Protein AF-A0A0R1JYI4-F1 (afdb_monomer)

Secondary structure (DSSP, 8-state):
--HHHHHHHTTT--S--S----HHHHHHHHHHHHHHHHHHTTSTTHHHHHHHHHHHHHHHHHHHHHHHTTS-GGGGGGGGSTTTTHHHHHHTT-----

Foldseek 3Di:
DDLVVVLVVQQPPLPLPAADQDLVSLVVLVVVLVVLLVVLVVPPPVSVVSNLVSLSSSLSVLLNNCSNVVHDSVLSVLCSPVVSVVVSVVVSVDHPDD

pLDDT: mean 80.59, std 7.39, range [50.0, 88.25]

Solvent-accessible surface area (backbone atoms only — not comparable to full-atom values): 5443 Å² total; per-residue (Å²): 133,56,56,67,63,55,46,64,76,45,38,86,44,83,77,27,85,60,57,43,84,60,61,64,44,46,53,52,48,50,52,52,38,51,54,50,35,62,60,26,65,77,38,80,85,56,12,66,58,52,36,54,58,43,51,52,43,47,29,16,50,40,11,12,37,27,33,53,63,72,44,71,39,73,56,27,64,36,55,80,38,82,88,53,23,58,57,53,55,55,56,68,68,61,72,81,81,126

Structure (mmCIF, N/CA/C/O backbone):
data_AF-A0A0R1JYI4-F1
#
_entry.id   AF-A0A0R1JYI4-F1
#
loop_
_atom_site.group_PDB
_atom_site.id
_atom_site.type_symbol
_atom_site.label_atom_id
_atom_site.label_alt_id
_atom_site.label_comp_id
_atom_site.label_asym_id
_atom_site.label_entity_id
_atom_site.label_seq_id
_atom_site.pdbx_PDB_ins_code
_atom_site.Cartn_x
_atom_site.Cartn_y
_atom_site.Cartn_z
_atom_site.occupancy
_atom_site.B_iso_or_equiv
_atom_site.auth_seq_id
_atom_site.auth_comp_id
_atom_site.auth_asym_id
_atom_site.auth_atom_id
_atom_site.pdbx_PDB_model_num
ATOM 1 N N . MET A 1 1 ? -11.496 15.931 8.538 1.00 52.62 1 MET A N 1
ATOM 2 C CA . MET A 1 1 ? -10.176 15.844 7.873 1.00 52.62 1 MET A CA 1
ATOM 3 C C . MET A 1 1 ? -10.311 15.002 6.618 1.00 52.62 1 MET A C 1
ATOM 5 O O . MET A 1 1 ? -10.990 13.981 6.677 1.00 52.62 1 MET A O 1
ATOM 9 N N . GLY A 1 2 ? -9.731 15.437 5.497 1.00 69.31 2 GLY A N 1
ATOM 10 C CA . GLY A 1 2 ? -9.752 14.663 4.251 1.00 69.31 2 GLY A CA 1
ATOM 11 C C . GLY A 1 2 ? -8.966 13.356 4.389 1.00 69.31 2 GLY A C 1
ATOM 12 O O . GLY A 1 2 ? -7.974 13.306 5.116 1.00 69.31 2 GLY A O 1
ATOM 13 N N . SER A 1 3 ? -9.401 12.302 3.697 1.00 65.06 3 SER A N 1
ATOM 14 C CA . SER A 1 3 ? -8.782 10.965 3.730 1.00 65.06 3 SER A CA 1
ATOM 15 C C . SER A 1 3 ? -7.284 10.999 3.408 1.00 65.06 3 SER A C 1
ATOM 17 O O . SER A 1 3 ? -6.499 10.361 4.098 1.00 65.06 3 SER A O 1
ATOM 19 N N . ILE A 1 4 ? -6.878 11.800 2.422 1.00 68.12 4 ILE A N 1
ATOM 20 C CA . ILE A 1 4 ? -5.475 11.940 1.999 1.00 68.12 4 ILE A CA 1
ATOM 21 C C . ILE A 1 4 ? -4.628 12.642 3.070 1.00 68.12 4 ILE A C 1
ATOM 23 O O . ILE A 1 4 ? -3.536 12.184 3.391 1.00 68.12 4 ILE A O 1
ATOM 27 N N . GLN A 1 5 ? -5.140 13.722 3.669 1.00 73.25 5 GLN A N 1
ATOM 28 C CA . GLN A 1 5 ? -4.431 14.441 4.734 1.00 73.25 5 GLN A CA 1
ATOM 29 C C . GLN A 1 5 ? -4.185 13.537 5.949 1.00 73.25 5 GLN A C 1
ATOM 31 O O . GLN A 1 5 ? -3.109 13.572 6.537 1.00 73.25 5 GLN A O 1
ATOM 36 N N . TYR A 1 6 ? -5.159 12.689 6.279 1.00 73.94 6 TYR A N 1
ATOM 37 C CA . TYR A 1 6 ? -5.035 11.708 7.352 1.00 73.94 6 TYR A CA 1
ATOM 38 C C . TYR A 1 6 ? -4.003 10.611 7.033 1.00 73.94 6 TYR A C 1
ATOM 40 O O . TYR A 1 6 ? -3.213 10.235 7.893 1.00 73.94 6 TYR A O 1
ATOM 48 N N . ILE A 1 7 ? -3.954 10.126 5.785 1.00 76.06 7 ILE A N 1
ATOM 49 C CA . ILE A 1 7 ? -2.932 9.156 5.353 1.00 76.06 7 ILE A CA 1
ATOM 50 C C . ILE A 1 7 ? -1.527 9.734 5.531 1.00 76.06 7 ILE A C 1
ATOM 52 O O . ILE A 1 7 ? -0.665 9.039 6.061 1.00 76.06 7 ILE A O 1
ATOM 56 N N . MET A 1 8 ? -1.314 10.995 5.143 1.00 74.00 8 MET A N 1
ATOM 57 C CA . MET A 1 8 ? -0.013 11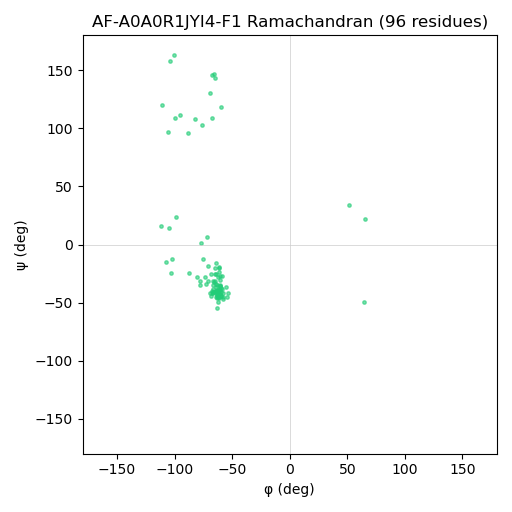.668 5.248 1.00 74.00 8 MET A CA 1
ATOM 58 C C . MET A 1 8 ? 0.458 11.827 6.699 1.00 74.00 8 MET A C 1
ATOM 60 O O . MET A 1 8 ? 1.648 11.699 6.967 1.00 74.00 8 MET A O 1
ATOM 64 N N . GLN A 1 9 ? -0.463 12.058 7.642 1.00 78.81 9 GLN A N 1
ATOM 65 C CA . GLN A 1 9 ? -0.138 12.182 9.070 1.00 78.81 9 GLN A CA 1
ATOM 66 C C . GLN A 1 9 ? 0.380 10.875 9.679 1.00 78.81 9 GLN A C 1
ATOM 68 O O . GLN A 1 9 ? 1.242 10.915 10.549 1.00 78.81 9 GLN A O 1
ATOM 73 N N . HIS A 1 10 ? -0.100 9.733 9.189 1.00 76.88 10 HIS A N 1
ATOM 74 C CA . HIS A 1 10 ? 0.237 8.412 9.725 1.00 76.88 10 HIS A CA 1
ATOM 75 C C . HIS A 1 10 ? 1.088 7.579 8.752 1.00 76.88 10 HIS A C 1
ATOM 77 O O . HIS A 1 10 ? 1.181 6.358 8.871 1.00 76.88 10 HIS A O 1
ATOM 83 N N . VAL A 1 11 ? 1.691 8.200 7.733 1.00 71.50 11 VAL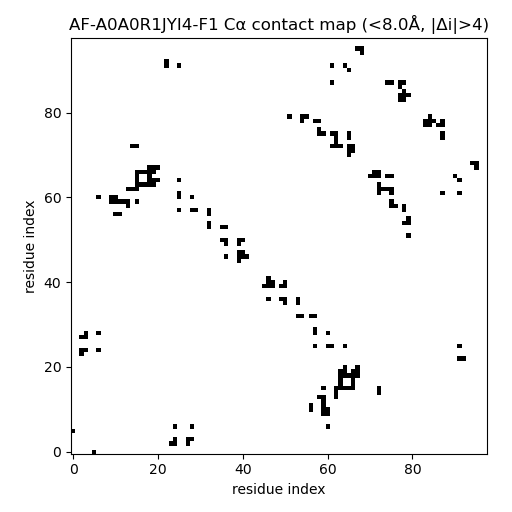 A N 1
ATOM 84 C CA . VAL A 1 11 ? 2.264 7.458 6.598 1.00 71.50 11 VAL A CA 1
ATOM 85 C C . VAL A 1 11 ? 3.494 6.621 6.972 1.00 71.50 11 VAL A C 1
ATOM 87 O O . VAL A 1 11 ? 3.734 5.592 6.344 1.00 71.50 11 VAL A O 1
ATOM 90 N N . PHE A 1 12 ? 4.218 7.014 8.025 1.00 77.94 12 PHE A N 1
ATOM 91 C CA . PHE A 1 12 ? 5.398 6.313 8.549 1.00 77.94 12 PHE A CA 1
ATOM 92 C C . PHE A 1 12 ? 5.129 5.543 9.852 1.00 77.94 12 PHE A C 1
ATOM 94 O O . PHE A 1 12 ? 6.060 5.124 10.538 1.00 77.94 12 PHE A O 1
ATOM 101 N N . GLU A 1 13 ? 3.862 5.336 10.212 1.00 78.50 13 GLU A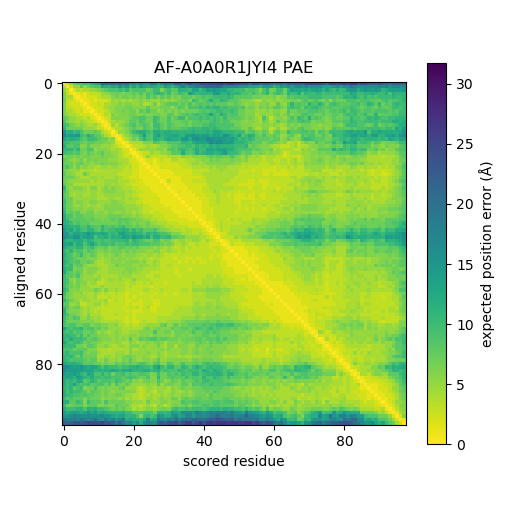 N 1
ATOM 102 C CA . GLU A 1 13 ? 3.504 4.556 11.396 1.00 78.50 13 GLU A CA 1
ATOM 103 C C . GLU A 1 13 ? 3.384 3.068 11.055 1.00 78.50 13 GLU A C 1
ATOM 105 O O . GLU A 1 13 ? 2.337 2.584 10.619 1.00 78.50 13 GLU A O 1
ATOM 110 N N . PHE A 1 14 ? 4.470 2.331 11.290 1.00 75.00 14 PHE A N 1
ATOM 111 C CA . PHE A 1 14 ? 4.576 0.897 10.994 1.00 75.00 14 PHE A CA 1
ATOM 112 C C . PHE A 1 14 ? 4.352 -0.021 12.208 1.00 75.00 14 PHE A C 1
ATOM 114 O O . PHE A 1 14 ? 4.823 -1.154 12.220 1.00 75.00 14 PHE A O 1
ATOM 121 N N . ASN A 1 15 ? 3.644 0.453 13.238 1.00 71.19 15 ASN A N 1
ATOM 122 C CA . ASN A 1 15 ? 3.368 -0.332 14.452 1.00 71.19 15 ASN A CA 1
ATOM 123 C C . ASN A 1 15 ? 1.914 -0.807 14.567 1.00 71.19 15 ASN A C 1
ATOM 125 O O . ASN A 1 15 ? 1.617 -1.693 15.362 1.00 71.19 15 ASN A O 1
ATOM 129 N N . GLY A 1 16 ? 0.997 -0.242 13.774 1.00 65.06 16 GLY A N 1
ATOM 130 C CA . GLY A 1 16 ? -0.435 -0.525 13.911 1.00 65.06 16 GLY A CA 1
ATOM 131 C C . GLY A 1 16 ? -1.041 -0.047 15.237 1.00 65.06 16 GLY A C 1
ATOM 132 O O . GLY A 1 16 ? -2.091 -0.544 15.625 1.00 65.06 16 GLY A O 1
ATOM 133 N N . ASP A 1 17 ? -0.412 0.922 15.909 1.00 73.31 17 ASP A N 1
ATOM 134 C CA . ASP A 1 17 ? -0.922 1.527 17.153 1.00 73.31 17 ASP A CA 1
ATOM 135 C C . ASP A 1 17 ? -2.234 2.297 16.939 1.00 73.31 17 ASP A C 1
ATOM 137 O O . ASP A 1 17 ? -3.048 2.439 17.850 1.00 73.31 17 ASP A O 1
ATOM 141 N N . VAL A 1 18 ? -2.461 2.778 15.713 1.00 78.62 18 VAL A N 1
ATOM 142 C CA . VAL A 1 18 ? -3.648 3.552 15.345 1.00 78.62 18 VAL A CA 1
ATOM 143 C C . VAL A 1 18 ? -4.585 2.676 14.505 1.00 78.62 18 VAL A C 1
ATOM 145 O O . VAL A 1 18 ? -4.373 2.541 13.298 1.00 78.62 18 VAL A O 1
ATOM 148 N N . PRO A 1 19 ? -5.620 2.049 15.096 1.00 80.94 19 PRO A N 1
ATOM 149 C CA . PRO A 1 19 ? -6.590 1.274 14.334 1.00 80.94 19 PRO A CA 1
ATOM 150 C C . PRO A 1 19 ? -7.467 2.190 13.467 1.00 80.94 19 PRO A C 1
ATOM 152 O O . PRO A 1 19 ? -8.055 3.150 13.959 1.00 80.94 19 PRO A O 1
ATOM 155 N N . GLU A 1 20 ? -7.605 1.865 12.180 1.00 80.06 20 GLU A N 1
ATOM 156 C CA . GLU A 1 20 ? -8.446 2.615 11.233 1.00 80.06 20 GLU A CA 1
ATOM 157 C C . GLU A 1 20 ? -9.669 1.788 10.812 1.00 80.06 20 GLU A C 1
ATOM 159 O O . GLU A 1 20 ? -9.536 0.717 10.215 1.00 80.06 20 GLU A O 1
ATOM 164 N N . SER A 1 21 ? -10.868 2.309 11.095 1.00 81.06 21 SER A N 1
ATOM 165 C CA . SER A 1 21 ? -12.147 1.662 10.770 1.00 81.06 21 SER A CA 1
ATOM 166 C C . SER A 1 21 ? -12.659 2.005 9.368 1.00 81.06 21 SER A C 1
ATOM 168 O O . SER A 1 21 ? -13.420 1.241 8.770 1.00 81.06 21 SER A O 1
ATOM 170 N N . ARG A 1 22 ? -12.255 3.146 8.793 1.00 80.69 22 ARG A N 1
ATOM 171 C CA . ARG A 1 22 ? -12.803 3.632 7.521 1.00 80.69 22 ARG A CA 1
ATOM 172 C C . ARG A 1 22 ? -12.126 2.949 6.340 1.00 80.69 22 ARG A C 1
ATOM 174 O O . ARG A 1 22 ? -11.013 3.292 5.942 1.00 80.69 22 ARG A O 1
ATOM 181 N N . LYS A 1 23 ? -12.865 2.057 5.678 1.00 81.56 23 LYS A N 1
ATOM 182 C CA . LYS A 1 23 ? -12.425 1.372 4.447 1.00 81.56 23 LYS A CA 1
ATOM 183 C C . LYS A 1 23 ? -12.021 2.348 3.342 1.00 81.56 23 LYS A C 1
ATOM 185 O O . LYS A 1 23 ? -11.071 2.090 2.609 1.00 81.56 23 LYS A O 1
ATOM 190 N N . SER A 1 24 ? -12.732 3.472 3.235 1.00 79.75 24 SER A N 1
ATOM 191 C CA . SER A 1 24 ? -12.480 4.488 2.212 1.00 79.75 24 SER A CA 1
ATOM 192 C C . SER A 1 24 ? -11.077 5.084 2.318 1.00 79.75 24 SER A C 1
ATOM 194 O O . SER A 1 24 ? -10.463 5.328 1.288 1.00 79.75 24 SER A O 1
ATOM 196 N N . VAL A 1 25 ? -10.529 5.263 3.524 1.00 81.19 25 VAL A N 1
ATOM 197 C CA . VAL A 1 25 ? -9.175 5.808 3.721 1.00 81.19 25 VAL A CA 1
ATOM 198 C C . VAL A 1 25 ? -8.128 4.878 3.107 1.00 81.19 25 VAL A C 1
ATOM 200 O O . VAL A 1 25 ? -7.262 5.345 2.373 1.00 81.19 25 VAL A O 1
ATOM 203 N N . PHE A 1 26 ? -8.255 3.565 3.326 1.00 85.62 26 PHE A N 1
ATOM 204 C CA . PHE A 1 26 ? -7.379 2.576 2.695 1.00 85.62 26 PHE A CA 1
ATOM 205 C C . PHE A 1 26 ? -7.513 2.587 1.166 1.00 85.62 26 PHE A C 1
ATOM 207 O O . PHE A 1 26 ? -6.509 2.676 0.469 1.00 85.62 26 PHE A O 1
ATOM 214 N N . TRP A 1 27 ? -8.740 2.537 0.636 1.00 86.69 27 TRP A N 1
ATOM 215 C CA . TRP A 1 27 ? -8.968 2.467 -0.813 1.0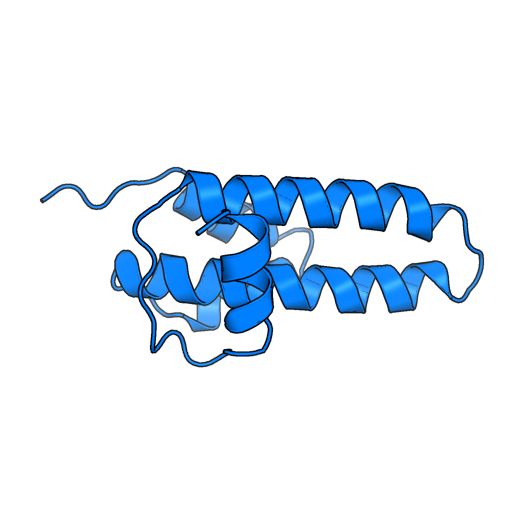0 86.69 27 TRP A CA 1
ATOM 216 C C . TRP A 1 27 ? -8.548 3.737 -1.559 1.00 86.69 27 TRP A C 1
ATOM 218 O O . TRP A 1 27 ? -8.010 3.641 -2.658 1.00 86.69 27 TRP A O 1
ATOM 228 N N . TRP A 1 28 ? -8.717 4.917 -0.955 1.00 85.94 28 TRP A N 1
ATOM 229 C CA . TRP A 1 28 ? -8.172 6.164 -1.499 1.00 85.94 28 TRP A CA 1
ATOM 230 C C . TRP A 1 28 ? -6.640 6.176 -1.478 1.00 85.94 28 TRP A C 1
ATOM 232 O O . TRP A 1 28 ? -6.031 6.635 -2.440 1.00 85.94 28 TRP A O 1
ATOM 242 N N . GLY A 1 29 ? -6.015 5.632 -0.427 1.00 85.12 29 GLY A N 1
ATOM 243 C CA . GLY A 1 29 ? -4.562 5.443 -0.375 1.00 85.12 29 GLY A CA 1
ATOM 244 C C . GLY A 1 29 ? -4.061 4.483 -1.453 1.00 85.12 29 GLY A C 1
ATOM 245 O O . GLY A 1 29 ? -3.129 4.815 -2.179 1.00 85.12 29 GLY A O 1
ATOM 246 N N . TYR A 1 30 ? -4.731 3.340 -1.620 1.00 87.06 30 TYR A N 1
ATOM 247 C CA . TYR A 1 30 ? -4.444 2.365 -2.674 1.00 87.06 30 TYR A CA 1
ATOM 248 C C . TYR A 1 30 ? -4.542 2.985 -4.069 1.00 87.06 30 TYR A C 1
ATOM 250 O O . TYR A 1 30 ? -3.637 2.828 -4.883 1.00 87.06 30 TYR A O 1
ATOM 258 N N . LEU A 1 31 ? -5.612 3.739 -4.331 1.00 87.38 31 LEU A N 1
ATOM 259 C CA . LEU A 1 31 ? -5.808 4.414 -5.610 1.00 87.38 31 LEU A CA 1
ATOM 260 C C . LEU A 1 31 ? -4.731 5.482 -5.861 1.00 87.38 31 LEU A C 1
ATOM 262 O O . LEU A 1 31 ? -4.222 5.576 -6.974 1.00 87.38 31 LEU A O 1
ATOM 266 N N . GLY A 1 32 ? -4.332 6.239 -4.834 1.00 86.44 32 GLY A N 1
ATOM 267 C CA . GLY A 1 32 ? -3.230 7.200 -4.930 1.00 86.44 32 GLY A CA 1
ATOM 268 C C . GLY A 1 32 ? -1.886 6.540 -5.255 1.00 86.44 32 GLY A C 1
ATOM 269 O O . GLY A 1 32 ? -1.178 7.001 -6.147 1.00 86.44 32 GLY A O 1
ATOM 270 N N . VAL A 1 33 ? -1.564 5.430 -4.584 1.00 87.12 33 VAL A N 1
ATOM 271 C CA . VAL A 1 33 ? -0.348 4.636 -4.837 1.00 87.12 33 VAL A CA 1
ATOM 272 C C . VAL A 1 33 ? -0.363 4.049 -6.248 1.00 87.12 33 VAL A C 1
ATOM 274 O O . VAL A 1 33 ? 0.635 4.133 -6.953 1.00 87.12 33 VAL A O 1
ATOM 277 N N . LEU A 1 34 ? -1.503 3.529 -6.708 1.00 87.31 34 LEU A N 1
ATOM 278 C CA . LEU A 1 34 ? -1.644 2.976 -8.055 1.00 87.31 34 LEU A CA 1
ATOM 279 C C . LEU A 1 34 ? -1.435 4.039 -9.144 1.00 87.31 34 LEU A C 1
ATOM 281 O O . LEU A 1 34 ? -0.724 3.785 -10.115 1.00 87.31 34 LEU A O 1
ATOM 285 N N . LEU A 1 35 ? -2.004 5.236 -8.976 1.00 88.25 35 LEU A N 1
ATOM 286 C CA . LEU A 1 35 ? -1.791 6.348 -9.907 1.00 88.25 35 LEU A CA 1
ATOM 287 C C . LEU A 1 35 ? -0.329 6.818 -9.920 1.00 88.25 35 LEU A C 1
ATOM 289 O O . LEU A 1 35 ? 0.212 7.083 -10.994 1.00 88.25 35 LEU A O 1
ATOM 293 N N . LEU A 1 36 ? 0.322 6.886 -8.754 1.00 87.25 36 LEU A N 1
ATOM 294 C CA . LEU A 1 36 ? 1.748 7.214 -8.659 1.00 87.25 36 LEU A CA 1
ATOM 295 C C . LEU A 1 36 ? 2.620 6.147 -9.328 1.00 87.25 36 LEU A C 1
ATOM 297 O O . LEU A 1 36 ? 3.487 6.493 -10.124 1.00 87.25 36 LEU A O 1
ATOM 301 N N . ASN A 1 37 ? 2.343 4.865 -9.085 1.00 87.31 37 ASN A N 1
ATOM 302 C CA . ASN A 1 37 ? 3.055 3.753 -9.712 1.00 87.31 37 ASN A CA 1
ATOM 303 C C . ASN A 1 37 ? 2.925 3.783 -11.243 1.00 87.31 37 ASN A C 1
ATOM 305 O O . ASN A 1 37 ? 3.917 3.575 -11.938 1.00 87.31 37 ASN A O 1
ATOM 309 N N . LEU A 1 38 ? 1.741 4.098 -11.785 1.00 87.56 38 LEU A N 1
ATOM 310 C CA . LEU A 1 38 ? 1.548 4.266 -13.232 1.00 87.56 38 LEU A CA 1
ATOM 311 C C . LEU A 1 38 ? 2.396 5.410 -13.805 1.00 87.56 38 LEU A C 1
ATOM 313 O O . LEU A 1 38 ? 2.960 5.265 -14.888 1.00 87.56 38 LEU A O 1
ATOM 317 N N . ALA A 1 39 ? 2.517 6.524 -13.079 1.00 87.75 39 ALA A N 1
ATOM 318 C CA . ALA A 1 39 ? 3.373 7.635 -13.485 1.00 87.75 39 ALA A CA 1
ATOM 319 C C . ALA A 1 39 ? 4.867 7.273 -13.398 1.00 87.75 39 ALA A C 1
ATOM 321 O O . ALA A 1 39 ? 5.639 7.595 -14.300 1.00 87.75 39 ALA A O 1
ATOM 322 N N . PHE A 1 40 ?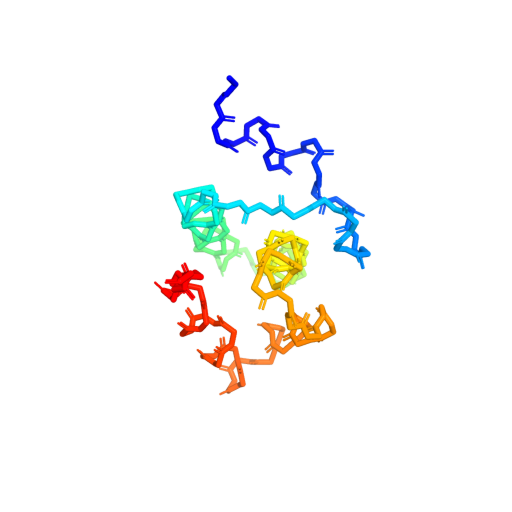 5.283 6.574 -12.339 1.00 86.25 40 PHE A N 1
ATOM 323 C CA . PHE A 1 40 ? 6.679 6.203 -12.108 1.00 86.25 40 PHE A CA 1
ATOM 324 C C . PHE A 1 40 ? 7.176 5.095 -13.030 1.00 86.25 40 PHE A C 1
ATOM 326 O O . PHE A 1 40 ? 8.352 5.106 -13.384 1.00 86.25 40 PHE A O 1
ATOM 333 N N . VAL A 1 41 ? 6.303 4.203 -13.506 1.00 84.25 41 VAL A N 1
ATOM 334 C CA . VAL A 1 41 ? 6.671 3.158 -14.477 1.00 84.25 41 VAL A CA 1
ATOM 335 C C . VAL A 1 41 ? 7.246 3.735 -15.776 1.00 84.25 41 VAL A C 1
ATOM 337 O O . VAL A 1 41 ? 8.057 3.083 -16.430 1.00 84.25 41 VAL A O 1
ATOM 340 N N . ALA A 1 42 ? 6.863 4.963 -16.140 1.00 85.88 42 ALA A N 1
ATOM 341 C CA . ALA A 1 42 ? 7.368 5.648 -17.327 1.00 85.88 42 ALA A CA 1
ATOM 342 C C . ALA A 1 42 ? 8.805 6.183 -17.162 1.00 85.88 42 ALA A C 1
ATOM 344 O O . ALA A 1 42 ? 9.425 6.580 -18.149 1.00 85.88 42 ALA A O 1
ATOM 345 N N . ILE A 1 43 ? 9.344 6.207 -15.936 1.00 87.75 43 ILE A N 1
ATOM 346 C CA . ILE A 1 43 ? 10.683 6.716 -15.637 1.00 87.75 43 ILE A CA 1
ATOM 347 C C . ILE A 1 43 ? 11.678 5.544 -15.625 1.00 87.75 43 ILE A C 1
ATOM 349 O O . ILE A 1 43 ? 11.654 4.725 -14.702 1.00 87.75 43 ILE A O 1
ATOM 353 N N . PRO A 1 44 ? 12.606 5.455 -16.592 1.00 84.62 44 PRO A N 1
ATOM 354 C CA . PRO A 1 44 ? 13.599 4.389 -16.606 1.00 84.62 44 PRO A CA 1
ATOM 355 C C . PRO A 1 44 ? 14.550 4.501 -15.403 1.00 84.62 44 PRO A C 1
ATOM 357 O O . PRO A 1 44 ? 14.930 5.598 -14.992 1.00 84.62 44 PRO A O 1
ATOM 360 N N . TYR A 1 45 ? 14.951 3.349 -14.856 1.00 78.88 45 TYR A N 1
ATOM 361 C CA . TYR A 1 45 ? 15.862 3.163 -13.711 1.00 78.88 45 TYR A CA 1
ATOM 362 C C . TYR A 1 45 ? 15.368 3.690 -12.351 1.00 78.88 45 TYR A C 1
ATOM 364 O O . TYR A 1 45 ? 15.395 2.946 -11.372 1.00 78.88 45 TYR A O 1
ATOM 372 N N . LEU A 1 46 ? 14.888 4.934 -12.268 1.00 85.12 46 LEU A N 1
ATOM 373 C CA . LEU A 1 46 ? 14.379 5.527 -11.023 1.00 85.12 46 LEU A CA 1
ATOM 374 C C . LEU A 1 46 ? 12.941 5.107 -10.706 1.00 85.12 46 LEU A C 1
ATOM 376 O O . LEU A 1 46 ? 12.577 5.037 -9.532 1.00 85.12 46 LEU A O 1
ATOM 380 N N . GLY A 1 47 ? 12.145 4.791 -11.730 1.00 84.69 47 GLY A N 1
ATOM 381 C CA . GLY A 1 47 ? 10.743 4.408 -11.582 1.00 84.69 47 GLY A CA 1
ATOM 382 C C . GLY A 1 47 ? 10.548 3.243 -10.622 1.00 84.69 47 GLY A C 1
ATOM 383 O O . GLY A 1 47 ? 9.733 3.326 -9.713 1.00 84.69 47 GLY A O 1
ATOM 384 N N . THR A 1 48 ? 11.372 2.201 -10.743 1.00 82.88 48 THR A N 1
ATOM 385 C CA . THR A 1 48 ? 11.300 1.024 -9.868 1.00 82.88 48 THR A CA 1
ATOM 386 C C . THR A 1 48 ? 11.497 1.386 -8.396 1.00 82.88 48 THR A C 1
ATOM 388 O O . THR A 1 48 ? 10.739 0.926 -7.550 1.00 82.88 48 THR A O 1
ATOM 391 N N . ILE A 1 49 ? 12.479 2.234 -8.075 1.00 86.31 49 ILE A N 1
ATOM 392 C CA . ILE A 1 49 ? 12.760 2.640 -6.688 1.00 86.31 49 ILE A CA 1
ATOM 393 C C . ILE A 1 49 ? 11.602 3.477 -6.135 1.00 86.31 49 ILE A C 1
ATOM 395 O O . ILE A 1 49 ? 11.183 3.279 -4.995 1.00 86.31 49 ILE A O 1
ATOM 399 N N . LEU A 1 50 ? 11.067 4.388 -6.950 1.00 86.00 50 LEU A N 1
ATOM 400 C CA . LEU A 1 50 ? 9.927 5.216 -6.571 1.00 86.00 50 LEU A CA 1
ATOM 401 C C . LEU A 1 50 ? 8.670 4.374 -6.338 1.00 86.00 50 LEU A C 1
ATOM 403 O O . LEU A 1 50 ? 7.983 4.613 -5.348 1.00 86.00 50 LEU A O 1
ATOM 407 N N . CYS A 1 51 ? 8.424 3.354 -7.167 1.00 85.94 51 CYS A N 1
ATOM 408 C CA . CYS A 1 51 ? 7.306 2.434 -6.973 1.00 85.94 51 CYS A CA 1
ATOM 409 C C . CYS A 1 51 ? 7.407 1.679 -5.640 1.00 85.94 51 CYS A C 1
ATOM 411 O O . CYS A 1 51 ? 6.446 1.614 -4.876 1.00 85.94 51 CYS A O 1
ATOM 413 N N . TRP A 1 52 ? 8.600 1.171 -5.314 1.00 85.31 52 TRP A N 1
ATOM 414 C CA . TRP A 1 52 ? 8.845 0.513 -4.029 1.00 85.31 52 TRP A CA 1
ATOM 415 C C . TRP A 1 52 ? 8.630 1.467 -2.849 1.00 85.31 52 TRP A C 1
ATOM 417 O O . TRP A 1 52 ? 8.023 1.091 -1.847 1.00 85.31 52 TRP A O 1
ATOM 427 N N . ALA A 1 53 ? 9.086 2.717 -2.968 1.00 86.06 53 ALA A N 1
ATOM 428 C CA . ALA A 1 53 ? 8.880 3.729 -1.938 1.00 86.06 53 ALA A CA 1
ATOM 429 C C . ALA A 1 53 ? 7.389 4.032 -1.719 1.00 86.06 53 ALA A C 1
ATOM 431 O O . ALA A 1 53 ? 6.957 4.173 -0.574 1.00 86.06 53 ALA A O 1
ATOM 432 N N . THR A 1 54 ? 6.587 4.094 -2.785 1.00 86.44 54 THR A N 1
ATOM 433 C CA . THR A 1 54 ? 5.139 4.311 -2.668 1.00 86.44 54 THR A CA 1
ATOM 434 C C . THR A 1 54 ? 4.386 3.102 -2.137 1.00 86.44 54 THR A C 1
ATOM 436 O O . THR A 1 54 ? 3.445 3.277 -1.364 1.00 86.44 54 THR A O 1
ATOM 439 N N . ASP A 1 55 ? 4.817 1.885 -2.462 1.00 84.06 55 ASP A N 1
ATOM 440 C CA . ASP A 1 55 ? 4.206 0.664 -1.932 1.00 84.06 55 ASP A CA 1
ATOM 441 C C . ASP A 1 55 ? 4.386 0.563 -0.408 1.00 84.06 55 ASP A C 1
ATOM 443 O O . ASP A 1 55 ? 3.469 0.143 0.300 1.00 84.06 55 ASP A O 1
ATOM 447 N N . ILE A 1 56 ? 5.507 1.051 0.135 1.00 85.62 56 ILE A N 1
ATOM 448 C CA . ILE A 1 56 ? 5.729 1.141 1.587 1.00 85.62 56 ILE A CA 1
ATOM 449 C C . ILE A 1 56 ? 4.684 2.044 2.269 1.00 85.62 56 ILE A C 1
ATOM 451 O O . ILE A 1 56 ? 4.230 1.737 3.373 1.00 85.62 56 ILE A O 1
ATOM 455 N N . LEU A 1 57 ? 4.223 3.114 1.611 1.00 83.75 57 LEU A N 1
ATOM 456 C CA . LEU A 1 57 ? 3.163 3.980 2.154 1.00 83.75 57 LEU A CA 1
ATOM 457 C C . LEU A 1 57 ? 1.827 3.230 2.276 1.00 83.75 57 LEU A C 1
ATOM 459 O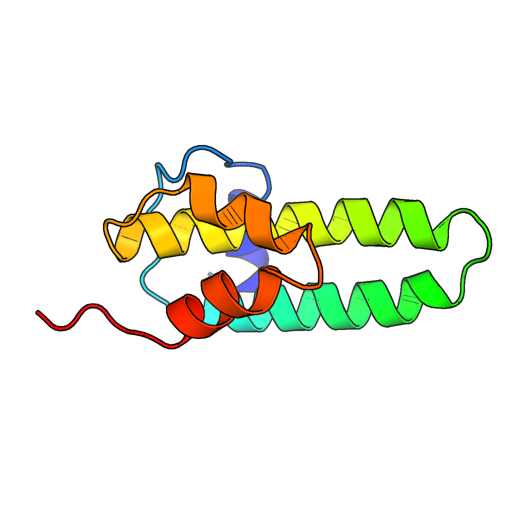 O . LEU A 1 57 ? 1.034 3.492 3.182 1.00 83.75 57 LEU A O 1
ATOM 463 N N . LEU A 1 58 ? 1.577 2.267 1.386 1.00 84.88 58 LEU A N 1
ATOM 464 C CA . LEU A 1 58 ? 0.393 1.416 1.450 1.00 84.88 58 LEU A CA 1
ATOM 465 C C . LEU A 1 58 ? 0.466 0.421 2.618 1.00 84.88 58 LEU A C 1
ATOM 467 O O . LEU A 1 58 ? -0.564 0.088 3.209 1.00 84.88 58 LEU A O 1
ATOM 471 N N . ILE A 1 59 ? 1.672 -0.026 2.983 1.00 86.81 59 ILE A N 1
ATOM 472 C CA . ILE A 1 59 ? 1.897 -0.938 4.113 1.00 86.81 59 ILE A CA 1
ATOM 473 C C . ILE A 1 59 ? 1.442 -0.295 5.421 1.00 86.81 59 ILE A C 1
ATOM 475 O O . ILE A 1 59 ? 0.718 -0.943 6.175 1.00 86.81 59 ILE A O 1
ATOM 479 N N . SER A 1 60 ? 1.791 0.968 5.685 1.00 84.19 60 SER A N 1
ATOM 480 C CA . SER A 1 60 ? 1.365 1.640 6.924 1.00 84.19 60 SER A CA 1
ATOM 481 C C . SER A 1 60 ? -0.160 1.768 7.000 1.00 84.19 60 SER A C 1
ATOM 483 O O . SER A 1 60 ? -0.766 1.482 8.035 1.00 84.19 60 SER A O 1
ATOM 485 N N . ALA A 1 61 ? -0.817 2.094 5.881 1.00 83.44 61 ALA A N 1
ATOM 486 C CA . ALA A 1 61 ? -2.277 2.132 5.796 1.00 83.44 61 ALA A CA 1
ATOM 487 C C . ALA A 1 61 ? -2.924 0.757 6.031 1.00 83.44 61 ALA A C 1
ATOM 489 O O . ALA A 1 61 ? -3.952 0.660 6.707 1.00 83.44 61 ALA A O 1
ATOM 490 N N . ASN A 1 62 ? -2.313 -0.308 5.514 1.00 86.50 62 ASN A N 1
ATOM 491 C CA . ASN A 1 62 ? -2.756 -1.681 5.727 1.00 86.50 62 ASN A CA 1
ATOM 492 C C . ASN A 1 62 ? -2.582 -2.124 7.194 1.00 86.50 62 ASN A C 1
ATOM 494 O O . ASN A 1 62 ? -3.505 -2.695 7.776 1.00 86.50 62 ASN A O 1
ATOM 498 N N . MET A 1 63 ? -1.459 -1.777 7.834 1.00 87.50 63 MET A N 1
ATOM 499 C CA . MET A 1 63 ? -1.189 -2.090 9.246 1.00 87.50 63 MET A CA 1
ATOM 500 C C . MET A 1 63 ? -2.250 -1.514 10.176 1.00 87.50 63 MET A C 1
ATOM 502 O O . MET A 1 63 ? -2.765 -2.231 11.034 1.00 87.50 63 MET A O 1
ATOM 506 N N . ARG A 1 64 ? -2.637 -0.251 9.968 1.00 86.00 64 ARG A N 1
ATOM 507 C CA . ARG A 1 64 ? -3.711 0.399 10.736 1.00 86.00 64 ARG A CA 1
ATOM 508 C C . ARG A 1 64 ? -5.045 -0.327 10.599 1.00 86.00 64 ARG A C 1
ATOM 510 O O . ARG A 1 64 ? -5.801 -0.465 11.561 1.00 86.00 64 ARG A O 1
ATOM 517 N N . ARG A 1 65 ? -5.350 -0.842 9.410 1.00 85.69 65 ARG A N 1
ATOM 518 C CA . ARG A 1 65 ? -6.601 -1.568 9.199 1.00 85.69 65 ARG A CA 1
ATOM 519 C C . ARG A 1 65 ? -6.555 -2.999 9.737 1.00 85.69 65 ARG A C 1
ATOM 521 O O . ARG A 1 65 ? -7.549 -3.492 10.264 1.00 85.69 65 ARG A O 1
ATOM 528 N N . LEU A 1 66 ? -5.408 -3.670 9.658 1.00 86.06 66 LEU A N 1
ATOM 529 C CA . LEU 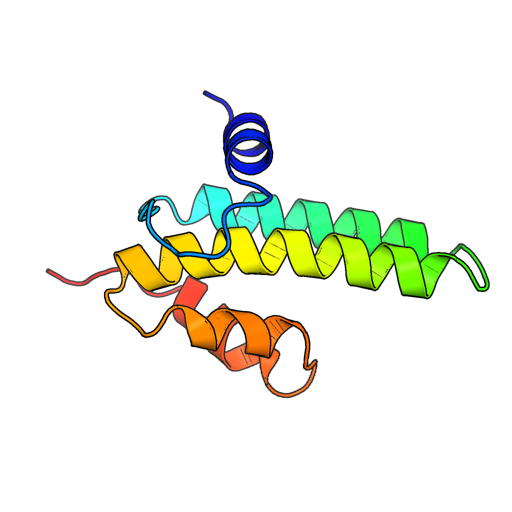A 1 66 ? -5.214 -4.972 10.299 1.00 86.06 66 LEU A CA 1
ATOM 530 C C . LEU A 1 66 ? -5.311 -4.873 11.825 1.00 86.06 66 LEU A C 1
ATOM 532 O O . LEU A 1 66 ? -5.914 -5.754 12.439 1.00 86.06 66 LEU A O 1
ATOM 536 N N . ALA A 1 67 ? -4.820 -3.778 12.413 1.00 86.00 67 ALA A N 1
ATOM 537 C CA . ALA A 1 67 ? -5.004 -3.473 13.828 1.00 86.00 67 ALA A CA 1
ATOM 538 C C . ALA A 1 67 ? -6.492 -3.326 14.196 1.00 86.00 67 ALA A C 1
ATOM 540 O O . ALA A 1 67 ? -6.94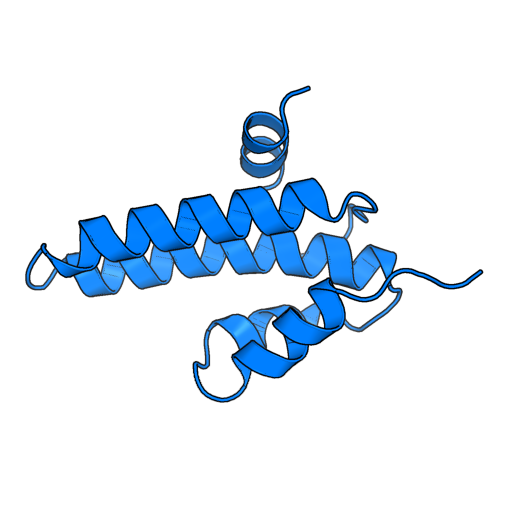2 -3.917 15.178 1.00 86.00 67 ALA A O 1
ATOM 541 N N . TYR A 1 68 ? -7.295 -2.645 13.366 1.00 84.94 68 TYR A N 1
ATOM 542 C CA . TYR A 1 68 ? -8.753 -2.578 13.550 1.00 84.94 68 TYR A CA 1
ATOM 543 C C . TYR A 1 68 ? -9.426 -3.963 13.492 1.00 84.94 68 TYR A C 1
ATOM 545 O O . TYR A 1 68 ? -10.305 -4.272 14.299 1.00 84.94 68 TYR A O 1
ATOM 553 N N . LEU A 1 69 ? -8.968 -4.833 12.586 1.00 84.12 69 LEU A N 1
ATOM 554 C CA . LEU A 1 69 ? -9.443 -6.216 12.453 1.00 84.12 69 LEU A CA 1
ATOM 555 C C . LEU A 1 69 ? -8.886 -7.174 13.529 1.00 84.12 69 LEU A C 1
ATOM 557 O O . LEU A 1 69 ? -9.186 -8.367 13.474 1.00 84.12 69 LEU A O 1
ATOM 561 N N . LYS A 1 70 ? -8.072 -6.688 14.483 1.00 83.00 70 LYS A N 1
ATOM 562 C CA . LYS A 1 70 ? -7.346 -7.494 15.487 1.00 83.00 70 LYS A CA 1
ATOM 563 C C . LYS A 1 70 ? -6.538 -8.652 14.877 1.00 83.00 70 LYS A C 1
ATOM 565 O O . LYS A 1 70 ? -6.425 -9.727 15.464 1.00 83.00 70 LYS A O 1
ATOM 570 N N . LYS A 1 71 ? -5.987 -8.449 13.678 1.00 82.06 71 LYS A N 1
ATOM 571 C CA . LYS A 1 71 ? -5.084 -9.396 13.009 1.00 82.06 71 LYS A CA 1
ATOM 572 C C . LYS A 1 71 ? -3.631 -8.959 13.183 1.00 82.06 71 LYS A C 1
ATOM 574 O O . LYS A 1 71 ? -3.351 -7.811 13.509 1.00 82.06 71 LYS A O 1
ATOM 579 N N . ASN A 1 72 ? -2.701 -9.883 12.941 1.00 84.50 72 ASN A N 1
ATOM 580 C CA . ASN A 1 72 ? -1.270 -9.589 12.993 1.00 84.50 72 ASN A CA 1
ATOM 581 C C . ASN A 1 72 ? -0.912 -8.495 11.968 1.00 84.50 72 ASN A C 1
ATOM 583 O O . ASN A 1 72 ? -1.075 -8.693 10.763 1.00 84.50 72 ASN A O 1
ATOM 587 N N . THR A 1 73 ? -0.408 -7.357 12.444 1.00 81.81 73 THR A N 1
ATOM 588 C CA . THR A 1 73 ? -0.012 -6.197 11.628 1.00 81.81 73 THR A CA 1
ATOM 589 C C . THR A 1 73 ? 1.144 -6.521 10.681 1.00 81.81 73 THR A C 1
ATOM 591 O O . THR A 1 73 ? 1.222 -5.944 9.594 1.00 81.81 73 THR A O 1
ATOM 594 N N . GLY A 1 74 ? 1.972 -7.519 11.014 1.00 81.81 74 GLY A N 1
ATOM 595 C CA . GLY A 1 74 ? 3.050 -8.028 10.165 1.00 81.81 74 GLY A CA 1
ATOM 596 C C . GLY A 1 74 ? 2.578 -8.618 8.831 1.00 81.81 74 GLY A C 1
ATOM 597 O O . GLY A 1 74 ? 3.348 -8.641 7.873 1.00 81.81 74 GLY A O 1
ATOM 598 N N . LEU A 1 75 ? 1.297 -9.000 8.713 1.00 83.56 75 LEU A N 1
ATOM 599 C CA . LEU A 1 75 ? 0.691 -9.421 7.439 1.00 83.56 75 LEU A CA 1
ATOM 600 C C . LEU A 1 75 ? 0.718 -8.312 6.378 1.00 83.56 75 LEU A C 1
ATOM 602 O O . LEU A 1 75 ? 0.607 -8.601 5.189 1.00 83.56 75 LEU A O 1
ATOM 606 N N . SER A 1 76 ? 0.886 -7.053 6.785 1.00 83.56 76 SER A N 1
ATOM 607 C CA . SER A 1 76 ? 0.925 -5.920 5.861 1.00 83.56 76 SER A CA 1
ATOM 608 C C . SER A 1 76 ? 2.133 -5.937 4.939 1.00 83.56 76 SER A C 1
ATOM 610 O O . SER A 1 76 ? 2.022 -5.507 3.795 1.00 83.56 76 SER A O 1
ATOM 612 N N . TRP A 1 77 ? 3.264 -6.473 5.407 1.00 83.94 77 TRP A N 1
ATOM 613 C CA . TRP A 1 77 ? 4.495 -6.582 4.619 1.00 83.94 77 TRP A CA 1
ATOM 614 C C . TRP A 1 77 ? 4.348 -7.510 3.412 1.00 83.94 77 TRP A C 1
ATOM 616 O O . TRP A 1 77 ? 5.085 -7.374 2.440 1.00 83.94 77 TRP A O 1
ATOM 626 N N . LEU A 1 78 ? 3.347 -8.398 3.424 1.00 84.38 78 LEU A N 1
ATOM 627 C CA . LEU A 1 78 ? 3.025 -9.249 2.278 1.00 84.38 78 LEU A CA 1
ATOM 628 C C . LEU A 1 78 ? 2.562 -8.441 1.058 1.00 84.38 78 LEU A C 1
ATOM 630 O O . LEU A 1 78 ? 2.597 -8.970 -0.048 1.00 84.38 78 LEU A O 1
ATOM 634 N N . LEU A 1 79 ? 2.181 -7.165 1.225 1.00 82.12 79 LEU A N 1
ATOM 635 C CA . LEU A 1 79 ? 1.883 -6.272 0.102 1.00 82.12 79 LEU A CA 1
ATOM 636 C C . LEU A 1 79 ? 3.087 -6.028 -0.813 1.00 82.12 79 LEU A C 1
ATOM 638 O O . LEU A 1 79 ? 2.877 -5.818 -2.002 1.00 82.12 79 LEU A O 1
ATOM 642 N N . MET A 1 80 ? 4.321 -6.101 -0.299 1.00 79.81 80 MET A N 1
ATOM 643 C CA . MET A 1 80 ? 5.527 -5.942 -1.126 1.00 79.81 80 MET A CA 1
ATOM 644 C C . MET A 1 80 ? 5.771 -7.135 -2.053 1.00 79.81 80 MET A C 1
ATOM 646 O O . MET A 1 80 ? 6.538 -7.037 -3.007 1.00 79.81 80 MET A O 1
ATOM 650 N N . VAL A 1 81 ? 5.148 -8.282 -1.770 1.00 81.31 81 VAL A N 1
ATOM 651 C CA . VAL A 1 81 ? 5.313 -9.497 -2.565 1.00 81.31 81 VAL A CA 1
ATOM 652 C C . VAL A 1 81 ? 4.107 -9.626 -3.499 1.00 81.31 81 VAL A C 1
ATOM 654 O O . VAL A 1 81 ? 3.018 -9.959 -3.031 1.00 81.31 81 VAL A O 1
ATOM 657 N N . PRO A 1 82 ? 4.259 -9.431 -4.822 1.00 67.88 82 PRO A N 1
ATOM 658 C CA . PRO A 1 82 ? 3.126 -9.321 -5.747 1.00 67.88 82 PRO A CA 1
ATOM 659 C C . PRO A 1 82 ? 2.221 -10.561 -5.792 1.00 67.88 82 PRO A C 1
ATOM 661 O O . PRO A 1 82 ? 1.031 -10.440 -6.057 1.00 67.88 82 PRO A O 1
ATOM 664 N N . VAL A 1 83 ? 2.750 -11.751 -5.494 1.00 73.44 83 VAL A N 1
ATOM 665 C CA . VAL A 1 83 ? 1.965 -13.000 -5.460 1.00 73.44 83 VAL A CA 1
ATOM 666 C C . VAL A 1 83 ? 1.137 -13.127 -4.173 1.00 73.44 83 VAL A C 1
ATOM 668 O O . VAL A 1 83 ? 0.055 -13.709 -4.184 1.00 73.44 83 VAL A O 1
ATOM 671 N N . VAL A 1 84 ? 1.622 -12.575 -3.057 1.00 78.75 84 VAL A N 1
ATOM 672 C CA . VAL A 1 84 ? 1.007 -12.731 -1.724 1.00 78.75 84 VAL A CA 1
ATOM 673 C C . VAL A 1 84 ? 0.205 -11.488 -1.314 1.00 78.75 84 VAL A C 1
ATOM 675 O O . VAL A 1 84 ? -0.610 -11.553 -0.396 1.00 78.75 84 VAL A O 1
ATOM 678 N N . SER A 1 85 ? 0.355 -10.377 -2.039 1.00 77.19 85 SER A N 1
ATOM 679 C CA . SER A 1 85 ? -0.331 -9.100 -1.801 1.00 77.19 85 SER A CA 1
ATOM 680 C C . SER A 1 85 ? -1.859 -9.184 -1.912 1.00 77.19 85 SER A C 1
ATOM 682 O O . SER A 1 85 ? -2.569 -8.400 -1.279 1.00 77.19 85 SER A O 1
ATOM 684 N N . LEU A 1 86 ? -2.391 -10.174 -2.638 1.00 76.75 86 LEU A N 1
ATOM 685 C CA . LEU A 1 86 ? -3.834 -10.414 -2.749 1.00 76.75 86 LEU A CA 1
ATOM 686 C C . LEU A 1 86 ? -4.483 -10.723 -1.395 1.00 76.75 86 LEU A C 1
ATOM 688 O O . LEU A 1 86 ? -5.605 -10.293 -1.142 1.00 76.75 86 LEU A O 1
ATOM 692 N N . TYR A 1 87 ? -3.787 -11.430 -0.502 1.00 80.06 87 TYR A N 1
ATOM 693 C CA . TYR A 1 87 ? -4.339 -11.809 0.799 1.00 80.06 87 TYR A CA 1
ATOM 694 C C . TYR A 1 87 ? -4.663 -10.597 1.693 1.00 80.06 87 TYR A C 1
ATOM 696 O O . TYR A 1 87 ? -5.821 -10.465 2.108 1.00 80.06 87 TYR A O 1
ATOM 704 N N . PRO A 1 88 ? -3.716 -9.675 1.976 1.00 80.00 88 PRO A N 1
ATOM 705 C CA . PRO A 1 88 ? -4.045 -8.453 2.691 1.00 80.00 88 PRO A CA 1
ATOM 706 C C . PRO A 1 88 ? -5.118 -7.645 1.961 1.00 80.00 88 PRO A C 1
ATOM 708 O O . PRO A 1 88 ? -6.057 -7.220 2.619 1.00 80.00 88 PRO A O 1
ATOM 711 N N . LEU A 1 89 ? -5.078 -7.515 0.629 1.00 80.06 89 LEU A N 1
ATOM 712 C CA . LEU A 1 89 ? -6.111 -6.788 -0.127 1.00 80.06 89 LEU A CA 1
ATOM 713 C C . LEU A 1 89 ? -7.526 -7.360 0.068 1.00 80.06 89 LEU A C 1
ATOM 715 O O . LEU A 1 89 ? -8.480 -6.598 0.213 1.00 80.06 89 LEU A O 1
ATOM 719 N N . VAL A 1 90 ? -7.681 -8.682 0.145 1.00 82.88 90 VAL A N 1
ATOM 720 C CA . VAL A 1 90 ? -8.978 -9.310 0.445 1.00 82.88 90 VAL A CA 1
ATOM 721 C C . VAL A 1 90 ? -9.430 -8.991 1.874 1.00 82.88 90 VAL A C 1
ATOM 723 O O . VAL A 1 90 ? -10.596 -8.660 2.098 1.00 82.88 90 VAL A O 1
ATOM 726 N N . LEU A 1 91 ? -8.514 -9.002 2.849 1.00 80.50 91 LEU A N 1
ATOM 727 C CA . LEU A 1 91 ? -8.816 -8.574 4.223 1.00 80.50 91 LEU A CA 1
ATOM 728 C C . LEU A 1 91 ? -9.261 -7.103 4.279 1.00 80.50 91 LEU A C 1
ATOM 730 O O . LEU A 1 91 ? -10.114 -6.748 5.090 1.00 80.50 91 LEU A O 1
ATOM 734 N N . MET A 1 92 ? -8.763 -6.270 3.362 1.00 83.00 92 MET A N 1
ATOM 735 C CA . MET A 1 92 ? -9.194 -4.885 3.155 1.00 83.00 92 MET A CA 1
ATOM 736 C C . MET A 1 92 ? -10.591 -4.754 2.502 1.00 83.00 92 MET A C 1
ATOM 738 O O . MET A 1 92 ? -11.040 -3.645 2.207 1.00 83.00 92 MET A O 1
ATOM 742 N N . PHE A 1 93 ? -11.356 -5.822 2.300 1.00 81.88 93 PHE A N 1
ATOM 743 C CA . PHE A 1 93 ? -12.797 -5.716 2.020 1.00 81.88 93 PHE A CA 1
ATOM 744 C C . PHE A 1 93 ? -13.659 -6.062 3.231 1.00 81.88 93 PHE A C 1
ATOM 746 O O . PHE A 1 93 ? -14.777 -5.550 3.368 1.00 81.88 93 PHE A O 1
ATOM 753 N N . LEU A 1 94 ? -13.119 -6.864 4.146 1.00 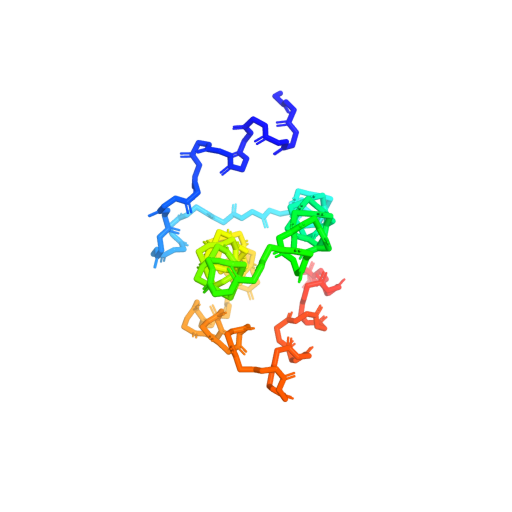79.19 94 LEU A N 1
ATOM 754 C CA . LEU A 1 94 ? -13.834 -7.304 5.330 1.00 79.19 94 LEU A CA 1
ATOM 755 C C . LEU A 1 94 ? -14.092 -6.130 6.277 1.00 79.19 94 LEU A C 1
ATOM 757 O O . LEU A 1 94 ? -13.320 -5.167 6.357 1.00 79.19 94 LEU A O 1
ATOM 761 N N . ASP A 1 95 ? -15.242 -6.206 6.940 1.00 73.12 95 ASP A N 1
ATOM 762 C CA . ASP A 1 95 ? -15.525 -5.410 8.124 1.00 73.12 95 ASP A CA 1
ATOM 763 C C . ASP A 1 95 ? -15.411 -6.276 9.362 1.00 73.12 95 ASP A C 1
ATOM 765 O O . ASP A 1 95 ? -15.581 -7.500 9.295 1.00 73.12 95 ASP A O 1
ATOM 769 N N . ARG A 1 96 ? -15.189 -5.625 10.497 1.00 67.19 96 ARG A N 1
ATOM 770 C CA . ARG A 1 96 ? -15.398 -6.285 11.773 1.00 67.19 96 ARG A CA 1
ATOM 771 C C . ARG A 1 96 ? -16.903 -6.539 11.909 1.00 67.19 96 ARG A C 1
ATOM 773 O O . ARG A 1 96 ? -17.679 -5.601 12.041 1.00 67.19 96 ARG A O 1
ATOM 780 N N . LYS A 1 97 ? -17.315 -7.805 11.809 1.00 56.84 97 LYS A N 1
ATOM 781 C CA . LYS A 1 97 ? -18.636 -8.232 12.279 1.00 56.84 97 LYS A CA 1
ATOM 782 C C . LYS A 1 97 ? -18.538 -8.296 13.797 1.00 56.84 97 LYS A C 1
ATOM 784 O O . LYS A 1 97 ? -17.869 -9.192 14.309 1.00 56.84 97 LYS A O 1
ATOM 789 N N . ASP A 1 98 ? -19.084 -7.289 14.466 1.00 50.00 98 ASP A N 1
ATOM 790 C CA . ASP A 1 98 ? -19.481 -7.437 15.865 1.00 50.00 98 ASP A CA 1
ATOM 791 C C . ASP A 1 98 ? -20.657 -8.424 15.965 1.00 50.00 98 ASP A C 1
ATOM 793 O O . ASP A 1 98 ? -21.485 -8.462 15.019 1.00 50.00 98 ASP A O 1
#

Mean predicted aligned error: 6.26 Å

Organism: NCBI:txid1423773

Sequence (98 aa):
MGSIQYIMQHVFEFNGDVPESRKSVFWWGYLGVLLLNLAFVAIPYLGTILCWATDILLISANMRRLAYLKKNTGLSWLLMVPVVSLYPLVLMFLDRKD

Radius of gyration: 13.26 Å; Cα contacts (8 Å, |Δi|>4): 115; chains: 1; bounding box: 35×29×34 Å